Protein AF-A0A842TG51-F1 (afdb_monomer_lite)

Structure (mmCIF, N/CA/C/O backbone):
data_AF-A0A842TG51-F1
#
_entry.id   AF-A0A842TG51-F1
#
loop_
_atom_site.group_PDB
_atom_site.id
_atom_site.type_symbol
_atom_site.label_atom_id
_atom_site.label_alt_id
_atom_site.label_comp_id
_atom_site.label_asym_id
_atom_site.label_entity_id
_atom_site.label_seq_id
_atom_site.pdbx_PDB_ins_code
_atom_site.Cartn_x
_atom_site.Cartn_y
_atom_site.Cartn_z
_atom_site.occupancy
_atom_site.B_iso_or_equiv
_atom_site.auth_seq_id
_atom_site.auth_comp_id
_atom_site.auth_asym_id
_atom_site.auth_atom_id
_atom_site.pdbx_PDB_model_num
ATOM 1 N N . MET A 1 1 ? -15.388 -9.165 -11.587 1.00 48.88 1 MET A N 1
ATOM 2 C CA . MET A 1 1 ? -15.941 -7.826 -11.896 1.00 48.88 1 MET A CA 1
ATOM 3 C C . MET A 1 1 ? -15.636 -6.892 -10.734 1.00 48.88 1 MET A C 1
ATOM 5 O O . MET A 1 1 ? -16.014 -7.218 -9.614 1.00 48.88 1 MET A O 1
ATOM 9 N N . ASN A 1 2 ? -14.892 -5.802 -10.942 1.00 66.69 2 ASN A N 1
ATOM 10 C CA . ASN A 1 2 ? -14.723 -4.795 -9.892 1.00 66.69 2 ASN A CA 1
ATOM 11 C C . ASN A 1 2 ? -15.984 -3.913 -9.864 1.00 66.69 2 ASN A C 1
ATOM 13 O O . ASN A 1 2 ? -16.238 -3.204 -10.832 1.00 66.69 2 ASN A O 1
ATOM 17 N N . VAL A 1 3 ? -16.762 -3.984 -8.777 1.00 75.88 3 VAL A N 1
ATOM 18 C CA . VAL A 1 3 ? -18.093 -3.345 -8.638 1.00 75.88 3 VAL A CA 1
ATOM 19 C C . VAL A 1 3 ? -18.032 -1.813 -8.736 1.00 75.88 3 VAL A C 1
ATOM 21 O O . VAL A 1 3 ? -19.029 -1.175 -9.046 1.00 75.88 3 VAL A O 1
ATOM 24 N N . ILE A 1 4 ? -16.862 -1.216 -8.501 1.00 86.81 4 ILE A N 1
ATOM 25 C CA . ILE A 1 4 ? -16.683 0.241 -8.479 1.00 86.81 4 ILE A CA 1
ATOM 26 C C . ILE A 1 4 ? -16.274 0.774 -9.855 1.00 86.81 4 ILE A C 1
ATOM 28 O O . ILE A 1 4 ? -16.687 1.859 -10.247 1.00 86.81 4 ILE A O 1
ATOM 32 N N . LEU A 1 5 ? -15.436 0.033 -10.581 1.00 87.81 5 LEU A N 1
ATOM 33 C CA . LEU A 1 5 ? -14.791 0.514 -11.808 1.00 87.81 5 LEU A CA 1
ATOM 34 C C . LEU A 1 5 ? -15.402 -0.054 -13.096 1.00 87.81 5 LEU A C 1
ATOM 36 O O . LEU A 1 5 ? -14.814 0.150 -14.155 1.00 87.81 5 LEU A O 1
ATOM 40 N N . ASP A 1 6 ? -16.510 -0.798 -12.984 1.00 88.62 6 ASP A N 1
ATOM 41 C CA . ASP A 1 6 ? -17.221 -1.498 -14.070 1.00 88.62 6 ASP A CA 1
ATOM 42 C C . ASP A 1 6 ? -16.282 -2.166 -15.090 1.00 88.62 6 ASP A C 1
ATOM 44 O O . ASP A 1 6 ? -16.438 -2.104 -16.307 1.00 88.62 6 ASP A O 1
ATOM 48 N N . ARG A 1 7 ? -15.208 -2.764 -14.569 1.00 88.62 7 ARG A N 1
ATOM 49 C CA . ARG A 1 7 ? -14.179 -3.416 -15.373 1.00 88.62 7 ARG A CA 1
ATOM 50 C C . ARG A 1 7 ? -13.612 -4.616 -14.648 1.00 88.62 7 ARG A C 1
ATOM 52 O O . ARG A 1 7 ? -13.609 -4.696 -13.413 1.00 88.62 7 ARG A O 1
ATOM 59 N N . GLU A 1 8 ? -13.082 -5.556 -15.412 1.00 88.81 8 GLU A N 1
ATOM 60 C CA . GLU A 1 8 ? -12.333 -6.661 -14.840 1.00 88.81 8 GLU A CA 1
ATOM 61 C C . GLU A 1 8 ? -10.955 -6.181 -14.367 1.00 88.81 8 GLU A C 1
ATOM 63 O O . GLU A 1 8 ? -10.219 -5.506 -15.087 1.00 88.81 8 GLU A O 1
ATOM 68 N N . ILE A 1 9 ? -10.620 -6.490 -13.113 1.00 88.62 9 ILE A N 1
ATOM 69 C CA . ILE A 1 9 ? -9.306 -6.220 -12.533 1.00 88.62 9 ILE A CA 1
ATOM 70 C C . ILE A 1 9 ? -8.828 -7.505 -11.883 1.00 88.62 9 ILE A C 1
ATOM 72 O O . ILE A 1 9 ? -9.437 -7.986 -10.928 1.00 88.62 9 ILE A O 1
ATOM 76 N N . THR A 1 10 ? -7.710 -8.018 -12.382 1.00 89.25 10 THR A N 1
ATOM 77 C CA . THR A 1 10 ? -7.063 -9.207 -11.837 1.00 89.25 10 THR A CA 1
ATOM 78 C C . THR A 1 10 ? -5.907 -8.785 -10.947 1.00 89.25 10 THR A C 1
ATOM 80 O O . THR A 1 10 ? -4.939 -8.173 -11.406 1.00 89.25 10 THR A O 1
ATOM 83 N N . TYR A 1 11 ? -5.999 -9.125 -9.664 1.00 84.62 11 TYR A N 1
ATOM 84 C CA . TYR A 1 11 ? -4.894 -8.959 -8.729 1.00 84.62 11 TYR A CA 1
ATOM 85 C C . TYR A 1 11 ? -3.918 -10.118 -8.910 1.00 84.62 11 TYR A C 1
ATOM 87 O O . TYR A 1 11 ? -4.200 -11.255 -8.541 1.00 84.62 11 TYR A O 1
ATOM 95 N N . THR A 1 12 ? -2.772 -9.833 -9.520 1.00 87.56 12 THR A N 1
ATOM 96 C CA . THR A 1 12 ? -1.686 -10.805 -9.655 1.00 87.56 12 THR A CA 1
ATOM 97 C C . THR A 1 12 ? -0.802 -10.795 -8.405 1.00 87.56 12 THR A C 1
ATOM 99 O O . THR A 1 12 ? -0.794 -9.822 -7.651 1.00 87.56 12 THR A O 1
ATOM 102 N N . 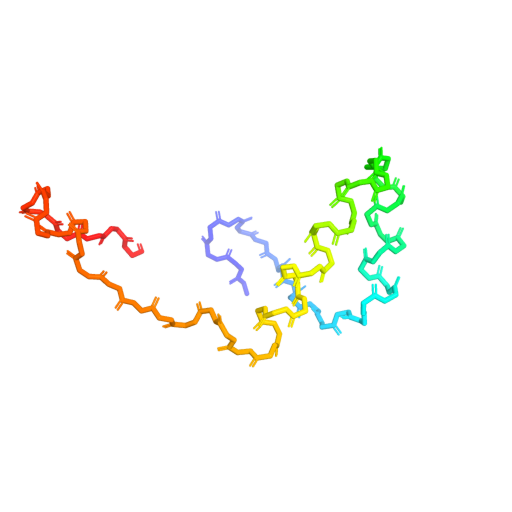ASN A 1 13 ? -0.041 -11.871 -8.179 1.00 85.25 13 ASN A N 1
ATOM 103 C CA . ASN A 1 13 ? 0.886 -12.001 -7.048 1.00 85.25 13 ASN A CA 1
ATOM 104 C C . ASN A 1 13 ? 2.354 -11.873 -7.509 1.00 85.25 13 ASN A C 1
ATOM 106 O O . ASN A 1 13 ? 3.081 -12.872 -7.517 1.00 85.25 13 ASN A O 1
ATOM 110 N N . PRO A 1 14 ? 2.809 -10.679 -7.940 1.00 88.00 14 PRO A N 1
ATOM 111 C CA . PRO A 1 14 ? 4.146 -10.515 -8.494 1.00 88.00 14 PRO A CA 1
ATOM 112 C C . PRO A 1 14 ? 5.220 -10.828 -7.450 1.00 88.00 14 PRO A C 1
ATOM 114 O O . PRO A 1 14 ? 5.073 -10.548 -6.258 1.00 88.00 14 PRO A O 1
ATOM 117 N N . SER A 1 15 ? 6.350 -11.365 -7.883 1.00 89.31 15 SER A N 1
ATOM 118 C CA . SER A 1 15 ? 7.560 -11.418 -7.063 1.00 89.31 15 SER A CA 1
ATOM 119 C C . SER A 1 15 ? 8.058 -10.004 -6.731 1.00 89.31 15 SER A C 1
ATOM 121 O O . SER A 1 15 ? 7.793 -9.039 -7.455 1.00 89.31 15 SER A O 1
ATOM 123 N N . SER A 1 16 ? 8.859 -9.857 -5.673 1.00 87.19 16 SER A N 1
ATOM 124 C CA . SER A 1 16 ? 9.461 -8.562 -5.314 1.00 87.19 16 SER A CA 1
ATOM 125 C C . SER A 1 16 ? 10.298 -7.964 -6.455 1.00 87.19 16 SER A C 1
ATOM 127 O O . SER A 1 16 ? 10.364 -6.745 -6.610 1.00 87.19 16 SER A O 1
ATOM 129 N N . ARG A 1 17 ? 10.911 -8.812 -7.295 1.00 90.69 17 ARG A N 1
ATOM 130 C CA . ARG A 1 17 ? 11.675 -8.382 -8.476 1.00 90.69 17 ARG A CA 1
ATOM 131 C C . ARG A 1 17 ? 10.768 -7.795 -9.556 1.00 90.69 17 ARG A C 1
ATOM 133 O O . ARG A 1 17 ? 11.113 -6.767 -10.133 1.00 90.69 17 ARG A O 1
ATOM 140 N N . GLU A 1 18 ? 9.634 -8.431 -9.831 1.00 91.62 18 GLU A N 1
ATOM 141 C CA . GLU A 1 18 ? 8.648 -7.935 -10.801 1.00 91.62 18 GLU A CA 1
ATOM 142 C C . GLU A 1 18 ? 8.005 -6.638 -10.319 1.00 91.62 18 GLU A C 1
ATOM 144 O O . GLU A 1 18 ? 7.918 -5.676 -11.083 1.00 91.62 18 GLU A O 1
ATOM 149 N N . PHE A 1 19 ? 7.640 -6.578 -9.035 1.00 89.62 19 PHE A N 1
ATOM 150 C CA . PHE A 1 19 ? 7.110 -5.370 -8.412 1.00 89.62 19 PHE A CA 1
ATOM 151 C C . PHE A 1 19 ? 8.100 -4.204 -8.526 1.00 89.62 19 PHE A C 1
ATOM 153 O O . PHE A 1 19 ? 7.746 -3.132 -9.018 1.00 89.62 19 PHE A O 1
ATOM 160 N N . ARG A 1 20 ? 9.374 -4.438 -8.185 1.00 91.38 20 ARG A N 1
ATOM 161 C CA . ARG A 1 20 ? 10.440 -3.439 -8.328 1.00 91.38 20 ARG A CA 1
ATOM 162 C C . ARG A 1 20 ? 10.601 -2.956 -9.768 1.00 91.38 20 ARG A C 1
ATOM 164 O O . ARG A 1 20 ? 10.576 -1.751 -9.991 1.00 91.38 20 ARG A O 1
ATOM 171 N N . LYS A 1 21 ? 10.744 -3.870 -10.736 1.00 93.81 21 LYS A N 1
ATOM 172 C CA . LYS A 1 21 ? 10.909 -3.516 -12.159 1.00 93.81 21 LYS A CA 1
ATOM 173 C C . L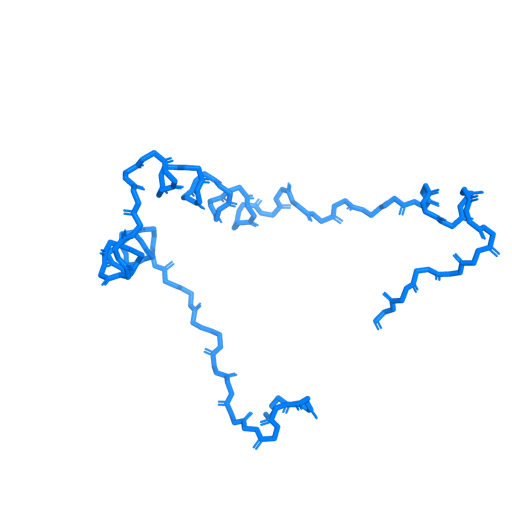YS A 1 21 ? 9.748 -2.663 -12.671 1.00 93.81 21 LYS A C 1
ATOM 175 O O . LYS A 1 21 ? 9.956 -1.726 -13.437 1.00 93.81 21 LYS A O 1
ATOM 180 N N . LYS A 1 22 ? 8.521 -2.984 -12.248 1.00 92.12 22 LYS A N 1
ATOM 181 C CA . LYS A 1 22 ? 7.321 -2.235 -12.631 1.00 92.12 22 LYS A CA 1
ATOM 182 C C . LYS A 1 22 ? 7.347 -0.811 -12.077 1.00 92.12 22 LYS A C 1
ATOM 184 O O . LYS A 1 22 ? 7.073 0.125 -12.819 1.00 92.12 22 LYS A O 1
ATOM 189 N N . LEU A 1 23 ? 7.728 -0.643 -10.812 1.00 91.94 23 LEU A N 1
ATOM 190 C CA . LEU A 1 23 ? 7.852 0.680 -10.207 1.00 91.94 23 LEU A CA 1
ATOM 191 C C . LEU A 1 23 ? 9.041 1.487 -10.773 1.00 91.94 23 LEU A C 1
ATOM 193 O O . LEU A 1 23 ? 8.917 2.694 -10.955 1.00 91.94 23 LEU A O 1
ATOM 197 N N . GLU A 1 24 ? 10.163 0.845 -11.114 1.00 93.12 24 GLU A N 1
ATOM 198 C CA . GLU A 1 24 ? 11.280 1.497 -11.824 1.00 93.12 24 GLU A CA 1
ATOM 199 C C . GLU A 1 24 ? 10.829 2.025 -13.196 1.00 93.12 24 GLU A C 1
ATOM 201 O O . GLU A 1 24 ? 11.142 3.160 -13.548 1.00 93.12 24 GLU A O 1
ATOM 206 N N . LYS A 1 25 ? 10.014 1.254 -13.934 1.00 95.19 25 LYS A N 1
ATOM 207 C CA . LYS A 1 25 ? 9.413 1.689 -15.209 1.00 95.19 25 LYS A CA 1
ATOM 208 C C . LYS A 1 25 ? 8.495 2.909 -15.054 1.00 95.19 25 LYS A C 1
ATOM 210 O O . LYS A 1 25 ? 8.352 3.676 -16.000 1.00 95.19 25 LYS A O 1
ATOM 215 N N . TYR A 1 26 ? 7.886 3.100 -13.886 1.00 93.06 26 TYR A N 1
ATOM 216 C CA . TYR A 1 26 ? 7.065 4.277 -13.585 1.00 93.06 26 TYR A CA 1
ATOM 217 C C . TYR A 1 26 ? 7.881 5.513 -13.180 1.00 93.06 26 TYR A C 1
ATOM 219 O O . TYR A 1 26 ? 7.300 6.569 -12.956 1.00 93.06 26 TYR A O 1
ATOM 227 N N . GLY A 1 27 ? 9.214 5.411 -13.112 1.00 95.06 27 GLY A N 1
ATOM 228 C CA . GLY A 1 27 ? 10.090 6.553 -12.848 1.00 95.06 27 GLY A CA 1
ATOM 229 C C . GLY A 1 27 ? 10.222 6.924 -11.370 1.00 95.06 27 GLY A C 1
ATOM 230 O O . GLY A 1 27 ? 10.678 8.021 -11.054 1.00 95.06 27 GLY A O 1
ATOM 231 N N . TYR A 1 28 ? 9.847 6.035 -10.445 1.00 94.56 28 TYR A N 1
ATOM 232 C CA . TYR A 1 28 ? 9.999 6.305 -9.016 1.00 94.56 28 TYR A CA 1
ATOM 233 C C . TYR A 1 28 ? 11.467 6.302 -8.569 1.00 94.56 28 TYR A C 1
ATOM 235 O O . TYR A 1 28 ? 12.294 5.521 -9.044 1.00 94.56 28 TYR A O 1
ATOM 243 N N . SER A 1 29 ? 11.786 7.149 -7.585 1.00 94.19 29 SER A N 1
ATOM 244 C CA . SER A 1 29 ? 13.136 7.237 -7.025 1.00 94.19 29 SER A CA 1
ATOM 245 C C . SER A 1 29 ? 13.540 5.948 -6.300 1.00 94.19 29 SER A C 1
ATOM 247 O O . SER A 1 29 ? 12.722 5.276 -5.671 1.00 94.19 29 SER A O 1
ATOM 249 N N . LYS A 1 30 ? 14.837 5.615 -6.313 1.00 91.31 30 LYS A N 1
ATOM 250 C CA . LYS A 1 30 ? 15.365 4.416 -5.628 1.00 91.31 30 LYS A CA 1
ATOM 251 C C . LYS A 1 30 ? 15.023 4.383 -4.134 1.00 91.31 30 LYS A C 1
ATOM 253 O O . LYS A 1 30 ? 14.751 3.310 -3.596 1.00 91.31 30 LYS A O 1
ATOM 258 N N . SER A 1 31 ? 15.017 5.543 -3.477 1.00 93.38 31 SER A N 1
ATOM 259 C CA . SER A 1 31 ? 14.649 5.668 -2.064 1.00 93.38 31 SER A CA 1
ATOM 260 C C . SER A 1 31 ? 13.181 5.313 -1.834 1.00 93.38 31 SER A C 1
ATOM 262 O O . SER A 1 31 ? 12.880 4.526 -0.940 1.00 93.38 31 SER A O 1
ATOM 264 N N . PHE A 1 32 ? 12.281 5.806 -2.690 1.00 94.19 32 PHE A N 1
ATOM 265 C CA . PHE A 1 32 ? 10.863 5.451 -2.638 1.00 94.19 32 PHE A CA 1
ATOM 266 C C . PHE A 1 32 ? 10.648 3.953 -2.879 1.00 94.19 32 PHE A C 1
ATOM 268 O O . PHE A 1 32 ? 9.963 3.284 -2.106 1.00 94.19 32 PHE A O 1
ATOM 275 N N . LEU A 1 33 ? 11.297 3.402 -3.909 1.00 93.50 33 LEU A N 1
ATOM 276 C CA . LEU A 1 33 ? 11.213 1.981 -4.251 1.00 93.50 33 LEU A CA 1
ATOM 277 C C . LEU A 1 33 ? 11.611 1.074 -3.089 1.00 93.50 33 LEU A C 1
ATOM 279 O O . LEU A 1 33 ? 10.979 0.043 -2.867 1.00 93.50 33 LEU A O 1
ATOM 283 N N . ARG A 1 34 ? 12.651 1.456 -2.339 1.00 94.25 34 ARG A N 1
ATOM 284 C CA . ARG A 1 34 ? 13.104 0.697 -1.171 1.00 94.25 34 ARG A CA 1
ATOM 285 C C . ARG A 1 34 ? 12.007 0.611 -0.106 1.00 94.25 34 ARG A C 1
ATOM 287 O O . ARG A 1 34 ? 11.747 -0.486 0.378 1.00 94.25 34 ARG A O 1
ATOM 294 N N . ILE A 1 35 ? 11.346 1.724 0.218 1.00 95.19 35 ILE A N 1
ATOM 295 C CA . ILE A 1 35 ? 10.250 1.748 1.201 1.00 95.19 35 ILE A CA 1
ATOM 296 C C . ILE A 1 35 ? 9.042 0.954 0.696 1.00 95.19 35 ILE A C 1
ATOM 298 O O . ILE A 1 35 ? 8.516 0.111 1.421 1.00 95.19 35 ILE A O 1
ATOM 302 N N . ALA A 1 36 ? 8.652 1.149 -0.565 1.00 93.62 36 ALA A N 1
ATOM 303 C CA . ALA A 1 36 ? 7.537 0.422 -1.168 1.00 93.62 36 ALA A CA 1
ATOM 304 C C . ALA A 1 36 ? 7.756 -1.101 -1.150 1.00 93.62 36 ALA A C 1
ATOM 306 O O . ALA A 1 36 ? 6.828 -1.857 -0.870 1.00 93.62 36 ALA A O 1
ATOM 307 N N . LEU A 1 37 ? 8.985 -1.561 -1.406 1.00 92.25 37 LEU A N 1
ATOM 308 C CA . LEU A 1 37 ? 9.336 -2.982 -1.346 1.00 92.25 37 LEU A CA 1
ATOM 309 C C . LEU A 1 37 ? 9.263 -3.552 0.072 1.00 92.25 37 LEU A C 1
ATOM 311 O O . LEU A 1 37 ? 8.787 -4.673 0.236 1.00 92.25 37 LEU A O 1
ATOM 315 N N . ILE A 1 38 ? 9.715 -2.796 1.077 1.00 93.31 38 ILE A N 1
ATOM 316 C CA . ILE A 1 38 ? 9.611 -3.204 2.485 1.00 93.31 38 ILE A CA 1
ATOM 317 C C . ILE A 1 38 ? 8.139 -3.363 2.866 1.00 93.31 38 ILE A C 1
ATOM 319 O O . ILE A 1 38 ? 7.764 -4.402 3.400 1.00 93.31 38 ILE A O 1
ATOM 323 N N . LEU A 1 39 ? 7.295 -2.382 2.535 1.00 92.38 39 LEU A N 1
ATOM 324 C CA . LEU A 1 39 ? 5.857 -2.448 2.807 1.00 92.38 39 LEU A CA 1
ATOM 325 C C . LEU A 1 39 ? 5.200 -3.636 2.097 1.00 92.38 39 LEU A C 1
ATOM 327 O O . LEU A 1 39 ? 4.505 -4.422 2.737 1.00 92.38 39 LEU A O 1
ATOM 331 N N . TYR A 1 40 ? 5.473 -3.814 0.800 1.00 90.25 40 TYR A N 1
ATO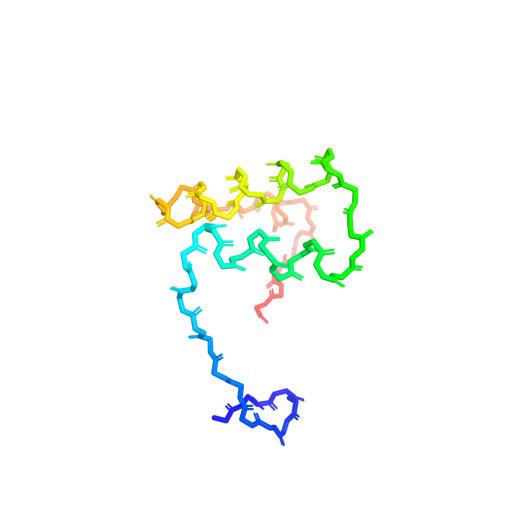M 332 C CA . TYR A 1 40 ? 4.952 -4.938 0.021 1.00 90.25 40 TYR A CA 1
ATOM 333 C C . TYR A 1 40 ? 5.322 -6.289 0.646 1.00 90.25 40 TYR A C 1
ATOM 335 O O . TYR A 1 40 ? 4.475 -7.170 0.782 1.00 90.25 40 TYR A O 1
ATOM 343 N N . PHE A 1 41 ? 6.579 -6.445 1.065 1.00 90.06 41 PHE A N 1
ATOM 344 C CA . PHE A 1 41 ? 7.054 -7.669 1.697 1.00 90.06 41 PHE A CA 1
ATOM 345 C C . PHE A 1 41 ? 6.408 -7.905 3.069 1.00 90.06 41 PHE A C 1
ATOM 347 O O . PHE A 1 41 ? 5.920 -9.002 3.325 1.00 90.06 41 PHE A O 1
ATOM 354 N N . THR A 1 42 ? 6.347 -6.883 3.925 1.00 90.75 42 THR A N 1
ATOM 355 C CA . THR A 1 42 ? 5.736 -6.972 5.262 1.00 90.75 42 THR A CA 1
ATOM 356 C C . THR A 1 42 ? 4.263 -7.367 5.187 1.00 90.75 42 THR A C 1
ATOM 358 O O . THR A 1 42 ? 3.835 -8.274 5.901 1.00 90.75 42 THR A O 1
ATOM 361 N N . VAL A 1 43 ? 3.499 -6.749 4.282 1.00 89.88 43 VAL A N 1
ATOM 362 C CA . VAL A 1 43 ? 2.083 -7.084 4.071 1.00 89.88 43 VAL A CA 1
ATOM 363 C C . VAL A 1 43 ? 1.933 -8.501 3.514 1.00 89.88 43 VAL A C 1
ATOM 365 O O . VAL A 1 43 ? 1.071 -9.248 3.966 1.00 89.88 43 VAL A O 1
ATOM 368 N N . ARG A 1 44 ? 2.810 -8.924 2.594 1.00 86.06 44 ARG A N 1
ATOM 369 C CA . ARG A 1 44 ? 2.805 -10.295 2.056 1.00 86.06 44 ARG A CA 1
ATOM 370 C C . ARG A 1 44 ? 3.112 -11.359 3.114 1.00 86.06 44 ARG A C 1
ATOM 372 O O . ARG A 1 44 ? 2.665 -12.491 2.971 1.00 86.06 44 ARG A O 1
ATOM 379 N N . LEU A 1 45 ? 3.849 -11.005 4.165 1.00 88.94 45 LEU A N 1
ATOM 380 C CA . LEU A 1 45 ? 4.065 -11.862 5.332 1.00 88.94 45 LEU A CA 1
ATOM 381 C C . LEU A 1 45 ? 2.877 -11.875 6.312 1.00 88.94 45 LEU A C 1
ATOM 383 O O . LEU A 1 45 ? 2.997 -12.465 7.381 1.00 88.94 45 LEU A O 1
ATOM 387 N N . GLY A 1 46 ? 1.760 -11.219 5.984 1.00 87.94 46 GLY A N 1
ATOM 388 C CA . GLY A 1 46 ? 0.562 -11.171 6.825 1.00 87.94 46 GLY A CA 1
ATOM 389 C C . GLY A 1 46 ? 0.668 -10.218 8.015 1.00 87.94 46 GLY A C 1
ATOM 390 O O . GLY A 1 46 ? -0.189 -10.240 8.881 1.00 87.94 46 GLY A O 1
ATOM 391 N N . LYS A 1 47 ? 1.693 -9.360 8.084 1.00 86.81 47 LYS A N 1
ATOM 392 C CA . LYS A 1 47 ? 1.954 -8.500 9.255 1.00 86.81 47 LYS A CA 1
ATOM 393 C C . LYS A 1 47 ? 1.200 -7.161 9.229 1.00 86.81 47 LYS A C 1
ATOM 395 O O . LYS A 1 47 ? 1.747 -6.146 9.654 1.00 86.81 47 LYS A O 1
ATOM 400 N N . GLY A 1 48 ? -0.005 -7.128 8.668 1.00 85.44 48 GLY A N 1
ATOM 401 C CA . GLY A 1 48 ? -0.758 -5.888 8.430 1.00 85.44 48 GLY A CA 1
ATOM 402 C C . GLY A 1 48 ? -2.266 -6.026 8.614 1.00 85.44 48 GLY A C 1
ATOM 403 O O . GLY A 1 48 ? -3.012 -5.234 8.050 1.00 85.44 48 GLY A O 1
ATOM 404 N N . ASP A 1 49 ? -2.706 -7.048 9.340 1.00 88.25 49 ASP A N 1
ATOM 405 C CA . ASP A 1 49 ? -4.108 -7.418 9.546 1.00 88.25 49 ASP A CA 1
ATOM 406 C C . ASP A 1 49 ? -4.687 -6.924 10.882 1.00 88.25 49 ASP A C 1
ATOM 408 O O . ASP A 1 49 ? -5.856 -7.166 11.173 1.00 88.25 49 ASP A O 1
ATOM 412 N N . ALA A 1 50 ? -3.895 -6.210 11.686 1.00 89.81 50 ALA A N 1
ATOM 413 C CA . ALA A 1 50 ? -4.360 -5.632 12.938 1.00 89.81 50 ALA A CA 1
ATOM 414 C C . ALA A 1 50 ? -5.461 -4.585 12.692 1.00 89.81 50 ALA A C 1
ATOM 416 O O . ALA A 1 50 ? -5.292 -3.647 11.909 1.00 89.81 50 ALA A O 1
ATOM 417 N N . ILE A 1 51 ? -6.580 -4.743 13.399 1.00 90.12 51 ILE A N 1
ATOM 418 C CA . ILE A 1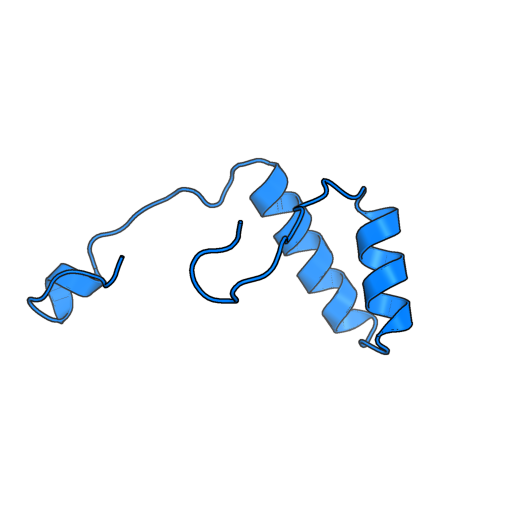 51 ? -7.730 -3.837 13.369 1.00 90.12 51 ILE A CA 1
ATOM 419 C C . ILE A 1 51 ? -7.854 -3.191 14.746 1.00 90.12 51 ILE A C 1
ATOM 421 O O . ILE A 1 51 ? -7.871 -3.889 15.757 1.00 90.12 51 ILE A O 1
ATOM 425 N N . TYR A 1 52 ? -7.974 -1.867 14.759 1.00 91.75 52 TYR A N 1
ATOM 426 C CA . TYR A 1 52 ? -8.148 -1.057 15.962 1.00 91.75 52 TYR A CA 1
ATOM 427 C C . TYR A 1 52 ? -9.450 -0.256 15.871 1.00 91.75 52 TYR A C 1
ATOM 429 O O . TYR A 1 52 ? -9.920 0.060 14.773 1.00 91.75 52 TYR A O 1
ATOM 437 N N . ASP A 1 53 ? -10.026 0.085 17.019 1.00 93.44 53 ASP A N 1
ATOM 438 C CA . ASP A 1 53 ? -11.277 0.836 17.160 1.00 93.44 53 ASP A CA 1
ATOM 439 C C . ASP A 1 53 ? -11.060 2.309 17.548 1.00 93.44 53 ASP A C 1
ATOM 441 O O . ASP A 1 53 ? -12.029 3.040 17.756 1.00 93.44 53 ASP A O 1
ATOM 445 N N . ASP A 1 54 ? -9.806 2.778 17.550 1.00 94.69 54 ASP A N 1
ATOM 446 C CA . ASP A 1 54 ? -9.419 4.148 17.914 1.00 94.69 54 ASP A CA 1
ATOM 447 C C . ASP A 1 54 ? -10.250 5.204 17.175 1.00 94.69 54 ASP A C 1
ATOM 449 O O . ASP A 1 54 ? -10.699 6.190 17.756 1.00 94.69 54 ASP A O 1
ATOM 453 N N . LEU A 1 55 ? -10.506 4.987 15.881 1.00 94.06 55 LEU A N 1
ATOM 454 C CA . LEU A 1 55 ? -11.302 5.908 15.074 1.00 94.06 55 LEU A CA 1
ATOM 455 C C . LEU A 1 55 ? -12.756 5.991 15.558 1.00 94.06 55 LEU A C 1
ATOM 457 O O . LEU A 1 55 ? -13.331 7.079 15.574 1.00 94.06 55 LEU A O 1
ATOM 461 N N . GLU A 1 56 ? -13.354 4.861 15.940 1.00 95.69 56 GLU A N 1
ATOM 462 C CA . GLU A 1 56 ? -14.727 4.827 16.452 1.00 95.69 56 GLU A CA 1
ATOM 463 C C . GLU A 1 56 ? -14.802 5.443 17.850 1.00 95.69 56 GLU A C 1
ATOM 465 O O . GLU A 1 56 ? -15.728 6.207 18.124 1.00 95.69 56 GLU A O 1
ATOM 470 N N . SER A 1 57 ? -13.794 5.173 18.684 1.00 95.75 57 SER A N 1
ATOM 471 C CA . SER A 1 57 ? -13.619 5.757 20.017 1.00 95.75 57 SER A CA 1
ATOM 472 C C . SER A 1 57 ? -13.510 7.286 19.965 1.00 95.75 57 SER A C 1
ATOM 474 O O . SER A 1 57 ? -14.211 7.988 20.692 1.00 95.75 57 SER A O 1
ATOM 476 N N . VAL A 1 58 ? -12.695 7.822 19.050 1.00 96.75 58 VAL A N 1
ATOM 477 C CA . VAL A 1 58 ? -12.449 9.269 18.938 1.00 96.75 58 VAL A CA 1
ATOM 478 C C . VAL A 1 58 ? -13.599 10.006 18.247 1.00 96.75 58 VAL A C 1
ATOM 480 O O . VAL A 1 58 ? -13.915 11.134 18.620 1.00 96.75 58 VAL A O 1
ATOM 483 N N . LEU A 1 59 ? -14.221 9.411 17.222 1.00 95.56 59 LEU A N 1
ATOM 484 C CA . LEU A 1 59 ? -15.207 10.106 16.380 1.00 95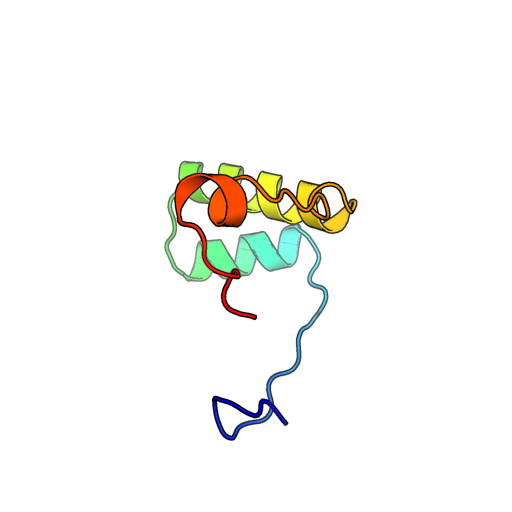.56 59 LEU A CA 1
ATOM 485 C C . LEU A 1 59 ? -16.667 9.758 16.697 1.00 95.56 59 LEU A C 1
ATOM 487 O O . LEU A 1 59 ? -17.562 10.352 16.094 1.00 95.56 59 LEU A O 1
ATOM 491 N N . GLY A 1 60 ? -16.926 8.776 17.567 1.00 95.31 60 GLY A N 1
ATOM 492 C CA . GLY A 1 60 ? -18.278 8.341 17.937 1.00 95.31 60 GLY A CA 1
ATOM 493 C C . GLY A 1 60 ? -19.094 7.753 16.779 1.00 95.31 60 GLY A C 1
ATOM 494 O O . GLY A 1 60 ? -20.316 7.644 16.867 1.00 95.31 60 GLY A O 1
ATOM 495 N N . ARG A 1 61 ? -18.443 7.396 15.664 1.00 94.25 61 ARG A N 1
ATOM 496 C CA . ARG A 1 61 ? -19.086 6.827 14.472 1.00 94.25 61 ARG A CA 1
ATOM 497 C C . ARG A 1 61 ? -18.271 5.677 13.902 1.00 94.25 61 ARG A C 1
ATOM 499 O O . ARG A 1 61 ? -17.046 5.686 13.969 1.00 94.25 61 ARG A O 1
ATOM 506 N N . LYS A 1 62 ? -18.965 4.729 13.2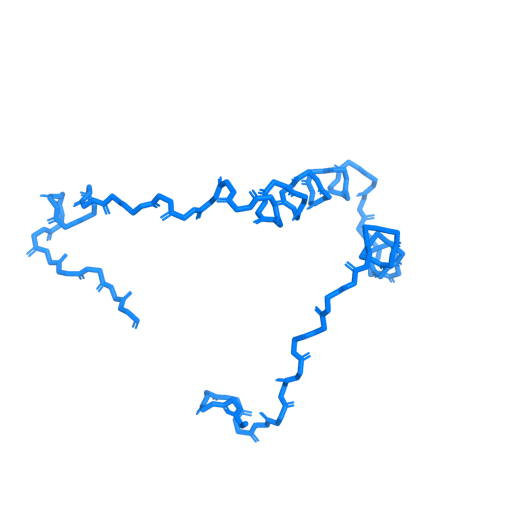69 1.00 93.12 62 LYS A N 1
ATOM 507 C CA . LYS A 1 62 ? -18.346 3.571 12.616 1.00 93.12 62 LYS A CA 1
ATOM 508 C C . LYS A 1 62 ? -17.382 3.981 11.501 1.00 93.12 62 LYS A C 1
ATOM 510 O O . LYS A 1 62 ? -17.640 4.938 10.755 1.00 93.12 62 LYS A O 1
ATOM 515 N N . ALA A 1 63 ? -16.296 3.221 11.369 1.00 89.75 63 ALA A N 1
ATOM 516 C CA . ALA A 1 63 ? -15.418 3.314 10.209 1.00 89.75 63 ALA A CA 1
ATOM 517 C C . ALA A 1 63 ? -16.202 2.964 8.932 1.00 89.75 63 ALA A C 1
ATOM 519 O O . ALA A 1 63 ? -17.084 2.101 8.941 1.00 89.75 63 ALA A O 1
ATOM 520 N N . ARG A 1 64 ? -15.900 3.652 7.824 1.00 87.88 64 ARG A N 1
ATOM 521 C CA . ARG A 1 64 ? -16.499 3.305 6.528 1.00 87.88 64 ARG A CA 1
ATOM 522 C C . ARG A 1 64 ? -15.876 1.994 6.058 1.00 87.88 64 ARG A C 1
ATOM 524 O O . ARG A 1 64 ? -14.653 1.882 6.055 1.00 87.88 64 ARG A O 1
ATOM 531 N N . LYS A 1 65 ? -16.731 1.036 5.715 1.00 66.00 65 LYS A N 1
ATOM 532 C CA . LYS A 1 65 ? -16.344 -0.231 5.095 1.00 66.00 65 LYS A CA 1
ATOM 533 C C . LYS A 1 65 ? -16.301 -0.082 3.583 1.00 66.00 65 LYS A C 1
ATOM 535 O O . LYS A 1 65 ? -17.131 0.700 3.066 1.00 66.00 65 LYS A O 1
#

Foldseek 3Di:
DPPPPPDDDDDDDDDLVVVLVVVVVVVDDPVVSVVVSVVSVCVVVVNPPDDDCVCCVVPVDDDDD

pLDDT: mean 89.54, std 7.5, range [48.88, 96.75]

Radius of gyration: 16.53 Å; chains: 1; bounding box: 34×22×35 Å

Secondary structure (DSSP, 8-state):
-BTTTTB--------HHHHHHHHHHTT--HHHHHHHHHHHHHHHTTTT-----HHHHHHSSPPP-

Sequence (65 aa):
MNVILDREITYTNPSSREFRKKLEKYGYSKSFLRIALILYFTVRLGKGDAIYDDLESVLGRKARK